Protein AF-A0A821L9W2-F1 (afdb_monomer)

Secondary structure (DSSP, 8-state):
-HHHHHHHHHHHHHHHHHHHGGG----SS----SEEEEEEEE----TT-TTTHHHHHHHHHHHHHHHHHHHTT-EETTEEEEEEEEEESS-HHHHHHHHHHHH-

Sequence (104 aa):
MQNLVCLQLVLFSILWILKAEKTVGLDWPVTSASVKLLGIFHQQTDVESKNDMGALHCLSMFRAAILLSQQYNIKLQEEFLGYDEIITDHDVMATVDHTCTKVS

Foldseek 3Di:
DVVVVVVVVVVVVVVVVVVVVCVLPDPPPDPDWPAEDEAEFEQAPPPPDPPRVVRVVVVVVVQVVLRVCSSVCPDDPSIRYHYDYDYHHPDPPVVVVVVVVVVD

Structure (mmCIF, N/CA/C/O backbone):
data_AF-A0A821L9W2-F1
#
_entry.id   AF-A0A821L9W2-F1
#
loop_
_atom_site.group_PDB
_atom_site.id
_atom_site.type_symbol
_atom_site.label_atom_id
_atom_site.label_alt_id
_atom_site.label_comp_id
_atom_site.label_asym_id
_atom_site.label_entity_id
_atom_site.label_seq_id
_atom_site.pdbx_PDB_ins_code
_atom_site.Cartn_x
_atom_site.Cartn_y
_atom_site.Cartn_z
_atom_site.occupancy
_atom_site.B_iso_or_equiv
_atom_site.auth_seq_id
_atom_site.auth_comp_id
_atom_site.auth_asym_id
_atom_site.auth_atom_id
_atom_site.pdbx_PDB_model_num
ATOM 1 N N . MET A 1 1 ? -1.665 8.353 58.306 1.00 59.25 1 MET A N 1
ATOM 2 C CA . MET A 1 1 ? -2.689 7.856 57.354 1.00 59.25 1 MET A CA 1
ATOM 3 C C . MET A 1 1 ? -2.658 8.564 55.992 1.00 59.25 1 MET A C 1
ATOM 5 O O . MET A 1 1 ? -2.912 7.895 55.003 1.00 59.25 1 MET A O 1
ATOM 9 N N . GLN A 1 2 ? -2.275 9.847 55.887 1.00 64.06 2 GLN A N 1
ATOM 10 C CA . GLN A 1 2 ? -2.173 10.568 54.597 1.00 64.06 2 GLN A CA 1
ATOM 11 C C . GLN A 1 2 ? -1.202 9.956 53.567 1.00 64.06 2 GLN A C 1
ATOM 13 O O . GLN A 1 2 ? -1.513 9.939 52.379 1.00 64.06 2 GLN A O 1
ATOM 18 N N . ASN A 1 3 ? -0.072 9.387 54.001 1.00 67.50 3 ASN A N 1
ATOM 19 C CA . ASN A 1 3 ? 0.921 8.818 53.076 1.00 67.50 3 ASN A CA 1
ATOM 20 C C . ASN A 1 3 ? 0.421 7.576 52.312 1.00 67.50 3 ASN A C 1
ATOM 22 O O . ASN A 1 3 ? 0.861 7.339 51.191 1.00 67.50 3 ASN A O 1
ATOM 26 N N . LEU A 1 4 ? -0.523 6.811 52.878 1.00 75.06 4 LEU A N 1
ATOM 27 C CA . LEU A 1 4 ? -1.091 5.631 52.211 1.00 75.06 4 LEU A CA 1
ATOM 28 C C . LEU A 1 4 ? -2.077 6.013 51.097 1.00 75.06 4 LEU A C 1
ATOM 30 O O . LEU A 1 4 ? -2.099 5.373 50.050 1.00 75.06 4 LEU A O 1
ATOM 34 N N . VAL A 1 5 ? -2.856 7.079 51.309 1.00 81.19 5 VAL A N 1
ATOM 35 C CA . VAL A 1 5 ? -3.827 7.588 50.326 1.00 81.19 5 VAL A CA 1
ATOM 36 C C . VAL A 1 5 ? -3.102 8.166 49.110 1.00 81.19 5 VAL A C 1
ATOM 38 O O . VAL A 1 5 ? -3.496 7.920 47.974 1.00 81.19 5 VAL A O 1
ATOM 41 N N . CYS A 1 6 ? -1.992 8.874 49.339 1.00 77.75 6 CYS A N 1
ATOM 42 C CA . CYS A 1 6 ? -1.176 9.424 48.259 1.00 77.75 6 CYS A CA 1
ATOM 43 C C . CYS A 1 6 ? -0.549 8.310 47.401 1.00 77.75 6 CYS A C 1
ATOM 45 O O . CYS A 1 6 ? -0.616 8.359 46.175 1.00 77.75 6 CYS A O 1
ATOM 47 N N . LEU A 1 7 ? -0.028 7.252 48.037 1.00 81.31 7 LEU A N 1
ATOM 48 C CA . LEU A 1 7 ? 0.528 6.092 47.334 1.00 81.31 7 LEU A CA 1
ATOM 49 C C . LEU A 1 7 ? -0.529 5.376 46.476 1.00 81.31 7 LEU A C 1
ATOM 51 O O . LEU A 1 7 ? -0.243 4.998 45.342 1.00 81.31 7 LEU A O 1
ATOM 55 N N . GLN A 1 8 ? -1.759 5.234 46.982 1.00 83.75 8 GLN A N 1
ATOM 56 C CA . GLN A 1 8 ? -2.866 4.661 46.212 1.00 83.75 8 GLN A CA 1
ATOM 57 C C . GLN A 1 8 ? -3.220 5.515 44.989 1.00 83.75 8 GLN A C 1
ATOM 59 O O . GLN A 1 8 ? -3.357 4.969 43.898 1.00 83.75 8 GLN A O 1
ATOM 64 N N . LEU A 1 9 ? -3.312 6.840 45.130 1.00 83.56 9 LEU A N 1
ATOM 65 C CA . LEU A 1 9 ? -3.622 7.740 44.011 1.00 83.56 9 LEU A CA 1
ATOM 66 C C . LEU A 1 9 ? -2.542 7.707 42.922 1.00 83.56 9 LEU A C 1
ATOM 68 O O . LEU A 1 9 ? -2.866 7.665 41.733 1.00 83.56 9 LEU A O 1
ATOM 72 N N . VAL A 1 10 ? -1.267 7.661 43.314 1.00 86.44 10 VAL A N 1
ATOM 73 C CA . VAL A 1 10 ? -0.144 7.537 42.374 1.00 86.44 10 VAL A CA 1
ATOM 74 C C . VAL A 1 10 ? -0.207 6.202 41.631 1.00 86.44 10 VAL A C 1
ATOM 76 O O . VAL A 1 10 ? -0.113 6.182 40.406 1.00 86.44 10 VAL A O 1
ATOM 79 N N . LEU A 1 11 ? -0.450 5.094 42.338 1.00 86.00 11 LEU A N 1
ATOM 80 C CA . LEU A 1 11 ? -0.587 3.772 41.720 1.00 86.00 11 LEU A CA 1
ATOM 81 C C . LEU A 1 11 ? -1.771 3.704 40.748 1.00 86.00 11 LEU A C 1
ATOM 83 O O . LEU A 1 11 ? -1.624 3.168 39.652 1.00 86.00 11 LEU A O 1
ATOM 87 N N . PHE A 1 12 ? -2.920 4.287 41.103 1.00 84.00 12 PHE A N 1
ATOM 88 C CA . PHE A 1 12 ? -4.078 4.367 40.208 1.00 84.00 12 PHE A CA 1
ATOM 89 C C . PHE A 1 12 ? -3.788 5.191 38.954 1.00 84.00 12 PHE A C 1
ATOM 91 O O . PHE A 1 12 ? -4.189 4.787 37.865 1.00 84.00 12 PHE A O 1
ATOM 98 N N . SER A 1 13 ? -3.059 6.299 39.097 1.00 80.31 13 SER A N 1
ATOM 99 C CA . SER A 1 13 ? -2.662 7.158 37.977 1.00 80.31 13 SER A CA 1
ATOM 100 C C . SER A 1 13 ? -1.716 6.423 37.024 1.00 80.31 13 SER A C 1
ATOM 102 O O . SER A 1 13 ? -1.931 6.430 35.816 1.00 80.31 13 SER A O 1
ATOM 104 N N . ILE A 1 14 ? -0.719 5.712 37.564 1.00 82.31 14 ILE A N 1
ATOM 105 C CA . ILE A 1 14 ? 0.223 4.898 36.780 1.00 82.31 14 ILE A CA 1
ATOM 106 C C . ILE A 1 14 ? -0.511 3.760 36.060 1.00 82.31 14 ILE A C 1
ATOM 108 O O . ILE A 1 14 ? -0.305 3.556 34.867 1.00 82.31 14 ILE A O 1
ATOM 112 N N . LEU A 1 15 ? -1.412 3.049 36.744 1.00 80.12 15 LEU A N 1
ATOM 113 C CA . LEU A 1 15 ? -2.217 1.983 36.137 1.00 80.12 15 LEU A CA 1
ATOM 114 C C . LEU A 1 15 ? -3.145 2.508 35.034 1.00 80.12 15 LEU A C 1
ATOM 116 O O . LEU A 1 15 ? -3.344 1.823 34.033 1.00 80.12 15 LEU A O 1
ATOM 120 N N . TRP A 1 16 ? -3.693 3.715 35.191 1.00 76.25 16 TRP A N 1
ATOM 121 C CA . TRP A 1 16 ? -4.495 4.372 34.158 1.00 76.25 16 TRP A CA 1
ATOM 122 C C . TRP A 1 16 ? -3.667 4.721 32.921 1.00 76.25 16 TRP A C 1
ATOM 124 O O . TRP A 1 16 ? -4.106 4.437 31.810 1.00 76.25 16 TRP A O 1
ATOM 134 N N . ILE A 1 17 ? -2.459 5.263 33.103 1.00 72.06 17 ILE A N 1
ATOM 135 C CA . ILE A 1 17 ? -1.541 5.601 32.003 1.00 72.06 17 ILE A CA 1
ATOM 136 C C . ILE A 1 17 ? -1.104 4.331 31.256 1.00 72.06 17 ILE A C 1
ATOM 138 O O . ILE A 1 17 ? -1.220 4.268 30.035 1.00 72.06 17 ILE A O 1
ATOM 142 N N . LEU A 1 18 ? -0.714 3.277 31.984 1.00 68.00 18 LEU A N 1
ATOM 143 C CA . LEU A 1 18 ? -0.334 1.983 31.396 1.00 68.00 18 LEU A CA 1
ATOM 144 C C . LEU A 1 18 ? -1.499 1.293 30.666 1.00 68.00 18 LEU A C 1
ATOM 146 O O . LEU A 1 18 ? -1.288 0.532 29.723 1.00 68.00 18 LEU A O 1
ATOM 150 N N . LYS A 1 19 ? -2.744 1.532 31.096 1.00 65.12 19 LYS A N 1
ATOM 151 C CA . LYS A 1 19 ? -3.941 0.996 30.433 1.00 65.12 19 LYS A CA 1
ATOM 152 C C . LYS A 1 19 ? -4.350 1.829 29.216 1.00 65.12 19 LYS A C 1
ATOM 154 O O . LYS A 1 19 ? -4.832 1.254 28.244 1.00 65.12 19 LYS A O 1
ATOM 159 N N . ALA A 1 20 ? -4.130 3.142 29.249 1.00 61.06 20 ALA A N 1
ATOM 160 C CA . ALA A 1 20 ? -4.390 4.038 28.126 1.00 61.06 20 ALA A CA 1
ATOM 161 C C . ALA A 1 20 ? -3.458 3.749 26.937 1.00 61.06 20 ALA A C 1
ATOM 163 O O . ALA A 1 20 ? -3.902 3.786 25.792 1.00 61.06 20 ALA A O 1
ATOM 164 N N . GLU A 1 21 ? -2.209 3.349 27.187 1.00 54.75 21 GLU A N 1
ATOM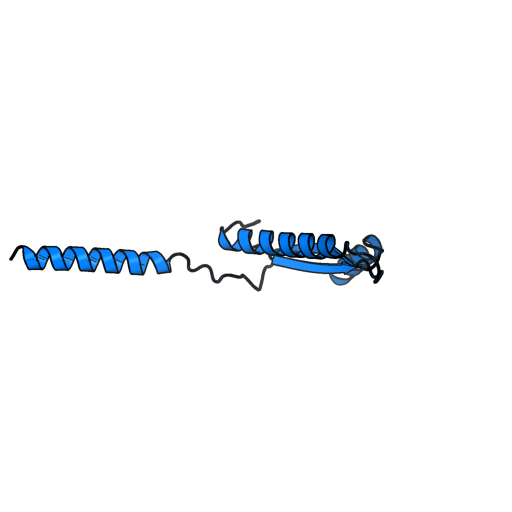 165 C CA . GLU A 1 21 ? -1.255 3.010 26.121 1.00 54.75 21 GLU A CA 1
ATOM 166 C C . GLU A 1 21 ? -1.665 1.760 25.315 1.00 54.75 21 GLU A C 1
ATOM 168 O O . GLU A 1 21 ? -1.341 1.636 24.137 1.00 54.75 21 GLU A O 1
ATOM 173 N N . LYS A 1 22 ? -2.493 0.872 25.889 1.00 50.94 22 LYS A N 1
ATOM 174 C CA . LYS A 1 22 ? -3.083 -0.268 25.162 1.00 50.94 22 LYS A CA 1
ATOM 175 C C . LYS A 1 22 ? -4.236 0.104 24.220 1.00 50.94 22 LYS A C 1
ATOM 177 O O . LYS A 1 22 ? -4.780 -0.785 23.571 1.00 50.94 22 LYS A O 1
ATOM 182 N N . THR A 1 23 ? -4.624 1.378 24.128 1.00 50.69 23 THR A N 1
ATOM 183 C CA . THR A 1 23 ? -5.720 1.828 23.244 1.00 50.69 23 THR A CA 1
ATOM 184 C C . THR A 1 23 ? -5.259 2.434 21.920 1.00 50.69 23 THR A C 1
ATOM 186 O O . THR A 1 23 ? -6.068 3.005 21.198 1.00 50.69 23 THR A O 1
ATOM 189 N N . VAL A 1 24 ? -3.998 2.223 21.538 1.00 51.78 24 VAL A N 1
ATOM 190 C CA . VAL A 1 24 ? -3.569 2.321 20.131 1.00 51.78 24 VAL A CA 1
ATOM 191 C C . VAL A 1 24 ? -3.322 0.913 19.583 1.00 51.78 24 VAL A C 1
ATOM 193 O O . VAL A 1 24 ? -2.322 0.625 18.940 1.00 51.78 24 VAL A O 1
ATOM 196 N N . GLY A 1 25 ? -4.229 -0.010 19.905 1.00 52.88 25 GLY A N 1
ATOM 197 C CA . GLY A 1 25 ? -4.274 -1.350 19.331 1.00 52.88 25 GLY A CA 1
ATOM 198 C C . GLY A 1 25 ? -5.008 -1.323 17.999 1.00 52.88 25 GLY A C 1
ATOM 199 O O . GLY A 1 25 ? -6.095 -1.879 17.884 1.00 52.88 25 GLY A O 1
ATOM 200 N N . LEU A 1 26 ? -4.453 -0.626 17.011 1.00 55.91 26 LEU A N 1
ATOM 201 C CA . LEU A 1 26 ? -4.708 -1.025 15.637 1.00 55.91 26 LEU A CA 1
ATOM 202 C C . LEU A 1 26 ? -3.681 -2.121 15.349 1.00 55.91 26 LEU A C 1
ATOM 204 O O . LEU A 1 26 ? -2.488 -1.866 15.511 1.00 55.91 26 LEU A O 1
ATOM 208 N N . ASP A 1 27 ? -4.121 -3.319 14.960 1.00 69.75 27 ASP A N 1
ATOM 209 C CA . ASP A 1 27 ? -3.226 -4.335 14.396 1.00 69.75 27 ASP A CA 1
ATOM 210 C C . ASP A 1 27 ? -2.660 -3.768 13.083 1.00 69.75 27 ASP A C 1
ATOM 212 O O . ASP A 1 27 ? -3.244 -3.892 12.007 1.00 69.75 27 ASP A O 1
ATOM 216 N N . TRP A 1 28 ? -1.567 -3.018 13.215 1.00 75.88 28 TRP A N 1
ATOM 217 C CA . TRP A 1 28 ? -0.881 -2.308 12.149 1.00 75.88 28 TRP A CA 1
ATOM 218 C C . TRP A 1 28 ? 0.459 -3.000 11.862 1.00 75.88 28 TRP A C 1
ATOM 220 O O . TRP A 1 28 ? 1.199 -3.306 12.802 1.00 75.88 28 TRP A O 1
ATOM 230 N N . PRO A 1 29 ? 0.816 -3.204 10.584 1.00 82.94 29 PRO A N 1
ATOM 231 C CA . PRO A 1 29 ? 0.047 -2.845 9.392 1.00 82.94 29 PRO A CA 1
ATOM 232 C C . PRO A 1 29 ? -1.096 -3.822 9.091 1.00 82.94 29 PRO A C 1
ATOM 234 O O . PRO A 1 29 ? -1.011 -5.018 9.370 1.00 82.94 29 PRO A O 1
ATOM 237 N N . VAL A 1 30 ? -2.146 -3.314 8.444 1.00 84.94 30 VAL A N 1
ATOM 238 C CA . VAL A 1 30 ? -3.250 -4.141 7.945 1.00 84.94 30 VAL A CA 1
ATOM 239 C C . VAL A 1 30 ? -2.780 -4.837 6.670 1.00 84.94 30 VAL A C 1
ATOM 241 O O . VAL A 1 30 ? -2.536 -4.191 5.651 1.00 84.94 30 VAL A O 1
ATOM 244 N N . THR A 1 31 ? -2.632 -6.160 6.732 1.00 78.12 31 THR A N 1
ATOM 245 C CA . THR A 1 31 ? -2.093 -6.982 5.632 1.00 78.12 31 THR A CA 1
ATOM 246 C C . THR A 1 31 ? -3.150 -7.422 4.619 1.00 78.12 31 THR A C 1
ATOM 248 O O . THR A 1 31 ? -2.812 -7.748 3.484 1.00 78.12 31 THR A O 1
ATOM 251 N N . SER A 1 32 ? -4.428 -7.410 5.005 1.00 79.56 32 SER A N 1
ATOM 252 C CA . SER A 1 32 ? -5.557 -7.789 4.155 1.00 79.56 32 SER A CA 1
ATOM 253 C C . SER A 1 32 ? -6.548 -6.635 4.070 1.00 79.56 32 SER A C 1
ATOM 255 O O . SER A 1 32 ? -7.352 -6.432 4.977 1.00 79.56 32 SER A O 1
ATOM 257 N N . ALA A 1 33 ? -6.480 -5.891 2.971 1.00 84.12 33 ALA A N 1
ATOM 258 C CA . ALA A 1 33 ? -7.420 -4.833 2.632 1.00 84.12 33 ALA A CA 1
ATOM 259 C C . ALA A 1 33 ? -8.235 -5.236 1.401 1.00 84.12 33 ALA A C 1
ATOM 261 O O . ALA A 1 33 ? -7.684 -5.738 0.419 1.00 84.12 33 ALA A O 1
ATOM 262 N N . SER A 1 34 ? -9.538 -5.007 1.472 1.00 84.38 34 SER A N 1
ATOM 263 C CA . SER A 1 34 ? -10.513 -5.176 0.388 1.00 84.38 34 SER A CA 1
ATOM 264 C C . SER A 1 34 ? -10.344 -4.121 -0.705 1.00 84.38 34 SER A C 1
ATOM 266 O O . SER A 1 34 ? -10.417 -4.447 -1.888 1.00 84.38 34 SER A O 1
ATOM 268 N N . VAL A 1 35 ? -10.051 -2.874 -0.323 1.00 87.06 35 VAL A N 1
ATOM 269 C CA . VAL A 1 35 ? -9.717 -1.790 -1.251 1.00 87.06 35 VAL A CA 1
ATOM 270 C C . VAL A 1 35 ? -8.207 -1.651 -1.339 1.00 87.06 35 VAL A C 1
ATOM 272 O O . VAL A 1 35 ? -7.534 -1.366 -0.347 1.00 87.06 35 VAL A O 1
ATOM 275 N N . LYS A 1 36 ? -7.667 -1.802 -2.547 1.00 89.75 36 LYS A N 1
ATOM 276 C CA . LYS A 1 36 ? -6.239 -1.644 -2.812 1.00 89.75 36 LYS A CA 1
ATOM 277 C C . LYS A 1 36 ? -5.985 -0.578 -3.860 1.00 89.75 36 LYS A C 1
ATOM 279 O O . LYS A 1 36 ? -6.656 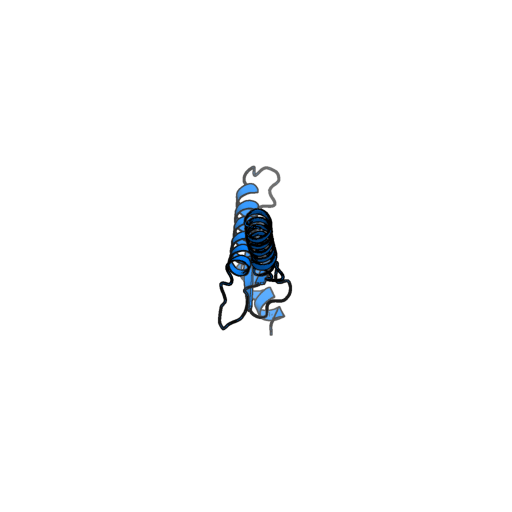-0.531 -4.887 1.00 89.75 36 LYS A O 1
ATOM 284 N N . LEU A 1 37 ? -4.986 0.256 -3.603 1.00 89.44 37 LEU A N 1
ATOM 285 C CA . LEU A 1 37 ? -4.459 1.191 -4.587 1.00 89.44 37 LEU A CA 1
ATOM 286 C C . LEU A 1 37 ? -3.320 0.527 -5.359 1.00 89.44 37 LEU A C 1
ATOM 288 O O . LEU A 1 37 ? -2.422 -0.060 -4.762 1.00 89.44 37 LEU A O 1
ATOM 292 N N . LEU A 1 38 ? -3.358 0.626 -6.685 1.00 88.25 38 LEU A N 1
ATOM 293 C CA . LEU A 1 38 ? -2.297 0.124 -7.548 1.00 88.25 38 LEU A CA 1
ATOM 294 C C . LEU A 1 38 ? -1.294 1.244 -7.832 1.00 88.25 38 LEU A C 1
ATOM 296 O O . LEU A 1 38 ? -1.634 2.233 -8.481 1.00 88.25 38 LEU A O 1
ATOM 300 N N . GLY A 1 39 ? -0.063 1.087 -7.355 1.00 87.06 39 GLY A N 1
ATOM 301 C CA . GLY A 1 39 ? 1.047 1.969 -7.706 1.00 87.06 39 GLY A CA 1
ATOM 302 C C . GLY A 1 39 ? 1.829 1.406 -8.891 1.00 87.06 39 GLY A C 1
ATOM 303 O O . GLY A 1 39 ? 2.337 0.291 -8.813 1.00 87.06 39 GLY A O 1
ATOM 304 N N . ILE A 1 40 ? 1.945 2.165 -9.981 1.00 85.00 40 ILE A N 1
ATOM 305 C CA . ILE A 1 40 ? 2.746 1.768 -11.147 1.00 85.00 40 ILE A CA 1
ATOM 306 C C . ILE A 1 40 ? 3.981 2.656 -11.201 1.00 85.00 40 ILE A C 1
ATOM 308 O O . ILE A 1 40 ? 3.872 3.879 -11.300 1.00 85.00 40 ILE A O 1
ATOM 312 N N . PHE A 1 41 ? 5.150 2.034 -11.125 1.00 83.06 41 PHE A N 1
ATOM 313 C CA . PHE A 1 41 ? 6.435 2.713 -11.057 1.00 83.06 41 PHE A CA 1
ATOM 314 C C . PHE A 1 41 ? 7.308 2.274 -12.219 1.00 83.06 41 PHE A C 1
ATOM 316 O O . PHE A 1 41 ? 7.286 1.119 -12.630 1.00 83.06 41 PHE A O 1
ATOM 323 N N . HIS A 1 42 ? 8.069 3.209 -12.762 1.00 76.94 42 HIS A N 1
ATOM 324 C CA . HIS A 1 42 ? 8.966 2.929 -13.867 1.00 76.94 42 HIS A CA 1
ATOM 325 C C . HIS A 1 42 ? 10.332 2.495 -13.341 1.00 76.94 42 HIS A C 1
ATOM 327 O O . HIS A 1 42 ? 10.891 3.200 -12.503 1.00 76.94 42 HIS A O 1
ATOM 333 N N . GLN A 1 43 ? 10.885 1.397 -13.848 1.00 69.19 43 GLN A N 1
ATOM 334 C CA . GLN A 1 43 ? 12.278 1.032 -13.605 1.00 69.19 43 GLN A CA 1
ATOM 335 C C . GLN A 1 43 ? 13.107 1.393 -14.827 1.00 69.19 43 GLN A C 1
ATOM 337 O O . GLN A 1 43 ? 12.868 0.918 -15.935 1.00 69.19 43 GLN A O 1
ATOM 342 N N . GLN A 1 44 ? 14.079 2.279 -14.622 1.00 61.78 44 GLN A N 1
ATOM 343 C CA . GLN A 1 44 ? 14.994 2.665 -15.680 1.00 61.78 44 GLN A CA 1
ATOM 344 C C . GLN A 1 44 ? 16.148 1.660 -15.690 1.00 61.78 44 GLN A C 1
ATOM 346 O O . GLN A 1 44 ? 16.990 1.653 -14.799 1.00 61.78 44 GLN A O 1
ATOM 351 N N . THR A 1 45 ? 16.157 0.772 -16.680 1.00 56.38 45 THR A N 1
ATOM 352 C CA . THR A 1 45 ? 17.104 -0.350 -16.801 1.00 56.38 45 THR A CA 1
ATOM 353 C C . THR A 1 45 ? 18.502 0.052 -17.288 1.00 56.38 45 THR A C 1
ATOM 355 O O . THR A 1 45 ? 19.405 -0.786 -17.331 1.00 56.38 45 THR A O 1
ATOM 358 N N . ASP A 1 46 ? 18.728 1.332 -17.596 1.00 55.12 46 ASP A N 1
ATOM 359 C CA . ASP A 1 46 ? 20.030 1.823 -18.043 1.00 55.12 46 ASP A CA 1
ATOM 360 C C . ASP A 1 46 ? 20.998 1.994 -16.864 1.00 55.12 46 ASP A C 1
ATOM 362 O O . ASP A 1 46 ? 20.906 2.932 -16.070 1.00 55.12 46 ASP A O 1
ATOM 366 N N . VAL A 1 47 ? 21.987 1.101 -16.807 1.00 52.34 47 VAL A N 1
ATOM 367 C CA . VAL A 1 47 ? 23.052 0.991 -15.788 1.00 52.34 47 VAL A CA 1
ATOM 368 C C . VAL A 1 47 ? 23.890 2.281 -15.618 1.00 52.34 47 VAL A C 1
ATOM 370 O O . VAL A 1 47 ? 24.631 2.421 -14.647 1.00 52.34 47 VAL A O 1
ATOM 373 N N . GLU A 1 48 ? 23.756 3.265 -16.513 1.00 52.38 48 GLU A 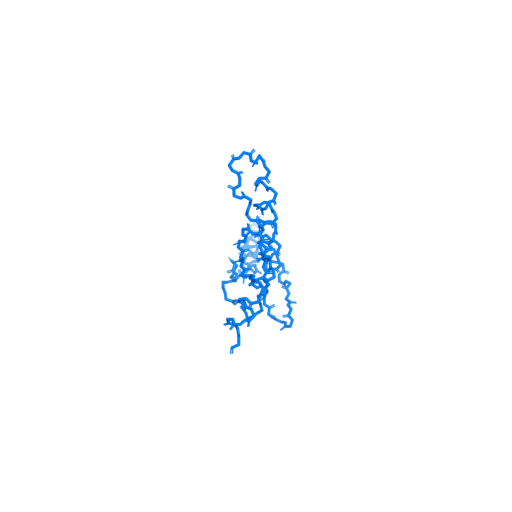N 1
ATOM 374 C CA . GLU A 1 48 ? 24.444 4.567 -16.440 1.00 52.38 48 GLU A CA 1
ATOM 375 C C . GLU A 1 48 ? 23.596 5.706 -15.838 1.00 52.38 48 GLU A C 1
ATOM 377 O O . GLU A 1 48 ? 24.105 6.800 -15.565 1.00 52.38 48 GLU A O 1
ATOM 382 N N . SER A 1 49 ? 22.312 5.468 -15.572 1.00 51.16 49 SER A N 1
ATOM 383 C CA . SER A 1 49 ? 21.407 6.461 -15.002 1.00 51.16 49 SER A CA 1
ATOM 384 C C . SER A 1 49 ? 21.544 6.505 -13.478 1.00 51.16 49 SER A C 1
ATOM 386 O O . SER A 1 49 ? 20.960 5.719 -12.737 1.00 51.16 49 SER A O 1
ATOM 388 N N . LYS A 1 50 ? 22.263 7.508 -12.964 1.00 51.06 50 LYS A N 1
ATOM 389 C CA . LYS A 1 50 ? 22.277 7.871 -11.530 1.00 51.06 50 LYS A CA 1
ATOM 390 C C . LYS A 1 50 ? 20.899 8.305 -10.972 1.00 51.06 50 LYS A C 1
ATOM 392 O O . LYS A 1 50 ? 20.838 8.765 -9.834 1.00 51.06 50 LYS A O 1
ATOM 397 N N . ASN A 1 51 ? 19.809 8.168 -11.735 1.00 52.12 51 ASN A N 1
ATOM 398 C CA . ASN A 1 51 ? 18.475 8.680 -11.407 1.00 52.12 51 ASN A CA 1
ATOM 399 C C . ASN A 1 51 ? 17.466 7.612 -10.945 1.00 52.12 51 ASN A C 1
ATOM 401 O O . ASN A 1 51 ? 16.305 7.944 -10.710 1.00 52.12 51 ASN A O 1
ATOM 405 N N . ASP A 1 52 ? 17.903 6.374 -10.704 1.00 58.12 52 ASP A N 1
ATOM 406 C CA . ASP A 1 52 ? 17.051 5.295 -10.170 1.00 58.12 52 ASP A CA 1
ATOM 407 C C . ASP A 1 52 ? 16.492 5.593 -8.753 1.00 58.12 52 ASP A C 1
ATOM 409 O O . ASP A 1 52 ? 15.510 5.009 -8.293 1.00 58.12 52 ASP A O 1
ATOM 413 N N . MET A 1 53 ? 17.048 6.599 -8.059 1.00 61.03 53 MET A N 1
ATOM 414 C CA . MET A 1 53 ? 16.495 7.087 -6.788 1.00 61.03 53 MET A CA 1
ATOM 415 C C . MET A 1 53 ? 15.080 7.660 -6.924 1.00 61.03 53 MET A C 1
ATOM 417 O O . MET A 1 53 ? 14.320 7.582 -5.963 1.00 61.03 53 MET A O 1
ATOM 421 N N . GLY A 1 54 ? 14.708 8.238 -8.072 1.00 66.44 54 GLY A N 1
ATOM 422 C CA . GLY A 1 54 ? 13.395 8.868 -8.248 1.00 66.44 54 GLY A CA 1
ATOM 423 C C . GLY A 1 54 ? 12.252 7.857 -8.164 1.00 66.44 54 GLY A C 1
ATOM 424 O O . GLY A 1 54 ? 11.305 8.050 -7.402 1.00 66.44 54 GLY A O 1
ATOM 425 N N . ALA A 1 55 ? 12.380 6.739 -8.880 1.00 74.12 55 ALA A N 1
ATOM 426 C CA . ALA A 1 55 ? 11.385 5.671 -8.883 1.00 74.12 55 ALA A CA 1
ATOM 427 C C . ALA A 1 55 ? 11.274 4.990 -7.512 1.00 74.12 55 ALA A C 1
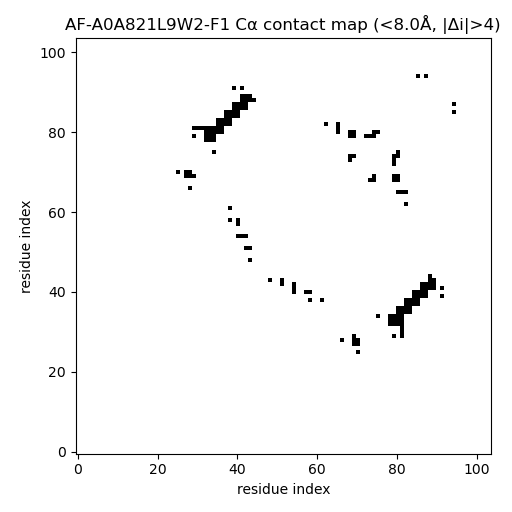ATOM 429 O O . ALA A 1 55 ? 10.171 4.835 -6.983 1.00 74.12 55 ALA A O 1
ATOM 430 N N . LEU A 1 56 ? 12.415 4.668 -6.890 1.00 79.75 56 LEU A N 1
ATOM 431 C CA . LEU A 1 56 ? 12.457 4.067 -5.556 1.00 79.75 56 LEU A CA 1
ATOM 432 C C . LEU A 1 56 ? 11.890 5.004 -4.479 1.00 79.75 56 LEU A C 1
ATOM 434 O O . LEU A 1 56 ? 11.192 4.555 -3.564 1.00 79.75 56 LEU A O 1
ATOM 438 N N . HIS A 1 57 ? 12.164 6.306 -4.581 1.00 84.62 57 HIS A N 1
ATOM 439 C CA . HIS A 1 57 ? 11.617 7.310 -3.674 1.00 84.62 57 HIS A CA 1
ATOM 440 C C . HIS A 1 57 ? 10.097 7.403 -3.806 1.00 84.62 57 HIS A C 1
ATOM 442 O O . HIS A 1 57 ? 9.398 7.318 -2.798 1.00 84.62 57 HIS A O 1
ATOM 448 N N . CYS A 1 58 ? 9.573 7.495 -5.031 1.00 85.69 58 CYS A N 1
ATOM 449 C CA . CYS A 1 58 ? 8.133 7.513 -5.280 1.00 85.69 58 CYS A CA 1
ATOM 450 C C . CYS A 1 58 ? 7.442 6.239 -4.776 1.00 85.69 58 CYS A C 1
ATOM 452 O O . CYS A 1 58 ? 6.410 6.338 -4.113 1.00 85.69 58 CYS A O 1
ATOM 454 N N . LEU A 1 59 ? 8.034 5.063 -5.012 1.00 88.69 59 LEU A N 1
ATOM 455 C CA . LEU A 1 59 ? 7.540 3.787 -4.489 1.00 88.69 59 LEU A CA 1
ATOM 456 C C . LEU A 1 59 ? 7.481 3.797 -2.9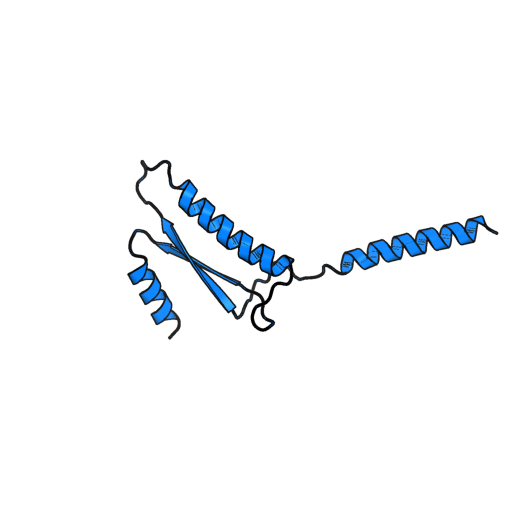57 1.00 88.69 59 LEU A C 1
ATOM 458 O O . LEU A 1 59 ? 6.471 3.439 -2.352 1.00 88.69 59 LEU A O 1
ATOM 462 N N . SER A 1 60 ? 8.554 4.260 -2.319 1.00 89.62 60 SER A N 1
ATOM 463 C CA . SER A 1 60 ? 8.643 4.334 -0.860 1.00 89.62 60 SER A CA 1
ATOM 464 C C . SER A 1 60 ? 7.624 5.315 -0.276 1.00 89.62 60 SER A C 1
ATOM 466 O O . SER A 1 60 ? 6.966 4.996 0.712 1.00 89.62 60 SER A O 1
ATOM 468 N N . MET A 1 61 ? 7.447 6.483 -0.901 1.00 93.81 61 MET A N 1
ATOM 469 C CA . MET A 1 61 ? 6.433 7.464 -0.508 1.00 93.81 61 MET A CA 1
ATOM 470 C C . MET A 1 61 ? 5.016 6.918 -0.667 1.00 93.81 61 MET A C 1
ATOM 472 O O . MET A 1 61 ? 4.187 7.123 0.216 1.00 93.81 61 MET A O 1
ATOM 476 N N . PHE A 1 62 ? 4.744 6.205 -1.759 1.00 94.06 62 PHE A N 1
ATOM 477 C CA . PHE A 1 62 ? 3.456 5.563 -1.989 1.00 94.06 62 PHE A CA 1
ATOM 478 C C . PHE A 1 62 ? 3.138 4.554 -0.883 1.00 94.06 62 PHE A C 1
ATOM 480 O O . PHE A 1 62 ? 2.112 4.685 -0.218 1.00 94.06 62 PHE A O 1
ATOM 487 N N . ARG A 1 63 ? 4.053 3.620 -0.596 1.00 93.00 63 ARG A N 1
ATOM 488 C CA . ARG A 1 63 ? 3.889 2.659 0.509 1.00 93.00 63 ARG A CA 1
ATOM 489 C C . ARG A 1 63 ? 3.690 3.364 1.850 1.00 93.00 63 ARG A C 1
ATOM 491 O O . ARG A 1 63 ? 2.793 3.003 2.610 1.00 93.00 63 ARG A O 1
ATOM 498 N N . ALA A 1 64 ? 4.502 4.383 2.134 1.00 94.25 64 ALA A N 1
ATOM 499 C CA . ALA A 1 64 ? 4.422 5.144 3.375 1.00 94.25 64 ALA A CA 1
ATOM 500 C C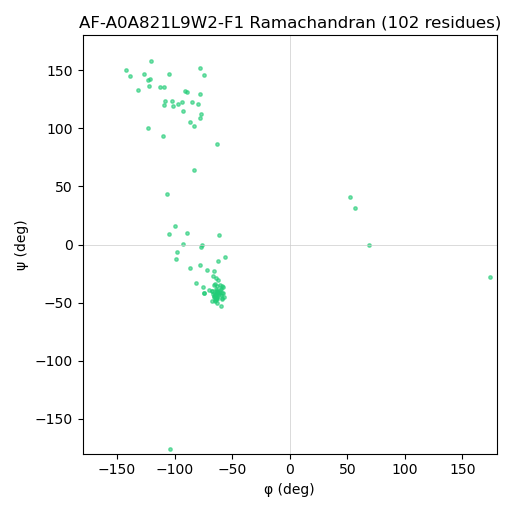 . ALA A 1 64 ? 3.066 5.841 3.536 1.00 94.25 64 ALA A C 1
ATOM 502 O O . ALA A 1 64 ? 2.483 5.778 4.614 1.00 94.25 64 ALA A O 1
ATOM 503 N N . ALA A 1 65 ? 2.527 6.452 2.477 1.00 94.19 65 ALA A N 1
ATOM 504 C CA . ALA A 1 65 ? 1.220 7.103 2.517 1.00 94.19 65 ALA A CA 1
ATOM 505 C C . ALA A 1 65 ? 0.102 6.121 2.899 1.00 94.19 65 ALA A C 1
ATOM 507 O O . ALA A 1 65 ? -0.743 6.445 3.735 1.00 94.19 65 ALA A O 1
ATOM 508 N N . ILE A 1 66 ? 0.128 4.900 2.354 1.00 93.69 66 ILE A N 1
ATOM 509 C CA . ILE A 1 66 ? -0.860 3.865 2.681 1.00 93.69 66 ILE A CA 1
ATOM 510 C C . ILE A 1 66 ? -0.707 3.405 4.130 1.00 93.69 66 ILE A C 1
ATOM 512 O O . ILE A 1 66 ? -1.684 3.403 4.879 1.00 93.69 66 ILE A O 1
ATOM 516 N N . LEU A 1 67 ? 0.513 3.092 4.568 1.00 93.00 67 LEU A N 1
ATOM 517 C CA . LEU A 1 67 ? 0.775 2.673 5.948 1.00 93.00 67 LEU A CA 1
ATOM 518 C C . LEU A 1 67 ? 0.396 3.748 6.974 1.00 93.00 67 LEU A C 1
ATOM 520 O O . LEU A 1 67 ? -0.161 3.418 8.021 1.00 93.00 67 LEU A O 1
ATOM 524 N N . LEU A 1 68 ? 0.652 5.021 6.669 1.00 92.75 68 LEU A N 1
ATOM 525 C CA . LEU A 1 68 ? 0.242 6.145 7.509 1.00 92.75 68 LEU A CA 1
ATOM 526 C C . LEU A 1 68 ? -1.279 6.296 7.525 1.00 92.75 68 LEU A C 1
ATOM 528 O O . LEU A 1 68 ? -1.849 6.535 8.586 1.00 92.75 68 LEU A O 1
ATOM 532 N N . SER A 1 69 ? -1.957 6.108 6.389 1.00 92.00 69 SER A N 1
ATOM 533 C CA . SER A 1 69 ? -3.424 6.136 6.348 1.00 92.00 69 SER A CA 1
ATOM 534 C C . SER A 1 69 ? -4.034 5.093 7.294 1.00 92.00 69 SER A C 1
ATOM 536 O O . SER A 1 69 ? -4.932 5.422 8.068 1.00 92.00 69 SER A O 1
ATOM 538 N N . GLN A 1 70 ? -3.466 3.880 7.331 1.00 91.44 70 GLN A N 1
ATOM 539 C CA . GLN A 1 70 ? -3.852 2.834 8.278 1.00 91.44 70 GLN A CA 1
ATOM 540 C C . GLN A 1 70 ? -3.577 3.266 9.722 1.00 91.44 70 GLN A C 1
ATOM 542 O O . GLN A 1 70 ? -4.481 3.216 10.551 1.00 91.44 70 GLN A O 1
ATOM 547 N N . GLN A 1 71 ? -2.364 3.748 10.014 1.00 90.19 71 GLN A N 1
ATOM 548 C CA . GLN A 1 71 ? -1.963 4.183 11.356 1.00 90.19 71 GLN A CA 1
ATOM 549 C C . GLN A 1 71 ? -2.866 5.296 11.916 1.00 90.19 71 GLN A C 1
ATOM 551 O O . GLN A 1 71 ? -3.169 5.304 13.107 1.00 90.19 71 GLN A O 1
ATOM 556 N N . TYR A 1 72 ? -3.330 6.211 11.062 1.00 90.00 72 TYR A N 1
ATOM 557 C CA . TYR A 1 72 ? -4.238 7.299 11.435 1.00 90.00 72 TYR A CA 1
ATOM 558 C C . TYR A 1 72 ? -5.726 6.938 11.327 1.00 90.00 72 TYR A C 1
ATOM 560 O O . TYR A 1 72 ? -6.577 7.816 11.464 1.00 90.00 72 TYR A O 1
ATOM 568 N N . ASN A 1 73 ? -6.058 5.662 11.109 1.00 89.00 73 ASN A N 1
ATOM 569 C CA . ASN A 1 73 ? -7.431 5.178 10.976 1.00 89.00 73 ASN A CA 1
ATOM 570 C C . ASN A 1 73 ? -8.232 5.878 9.854 1.00 89.00 73 ASN A C 1
ATOM 572 O O . ASN A 1 73 ? -9.449 6.046 9.951 1.00 89.00 73 ASN A O 1
ATOM 576 N N . ILE A 1 74 ? -7.548 6.297 8.785 1.00 88.94 74 ILE A N 1
ATOM 577 C CA . ILE A 1 74 ? -8.161 6.862 7.583 1.00 88.94 74 ILE A CA 1
ATOM 578 C C . ILE A 1 74 ? -8.688 5.702 6.742 1.00 88.94 74 ILE A C 1
ATOM 580 O O . ILE A 1 74 ? -7.940 4.813 6.335 1.00 88.94 74 ILE A O 1
ATOM 584 N N . LYS A 1 75 ? -9.995 5.721 6.490 1.00 89.12 75 LYS A N 1
ATOM 585 C CA . LYS A 1 75 ? -10.723 4.639 5.828 1.00 89.12 75 LYS A CA 1
ATOM 586 C C . LYS A 1 75 ? -11.512 5.166 4.644 1.00 89.12 75 LYS A C 1
ATOM 588 O O . LYS A 1 75 ? -12.041 6.277 4.693 1.00 89.12 75 LYS A O 1
ATOM 593 N N . LEU A 1 76 ? -11.639 4.342 3.614 1.00 86.81 76 LEU A N 1
ATOM 594 C CA . LEU A 1 76 ? -12.563 4.565 2.511 1.00 86.81 76 LEU A CA 1
ATOM 595 C C . LEU A 1 76 ? -13.693 3.548 2.652 1.00 86.81 76 LEU A C 1
ATOM 597 O O . LEU A 1 76 ? -13.423 2.359 2.728 1.00 86.81 76 LEU A O 1
ATOM 601 N N . GLN A 1 77 ? -14.945 4.011 2.719 1.00 88.00 77 GLN A N 1
ATOM 602 C CA . GLN A 1 77 ? -16.109 3.126 2.897 1.00 88.00 77 GLN A CA 1
ATOM 603 C C . GLN A 1 77 ? -15.967 2.171 4.104 1.00 88.00 77 GLN A C 1
ATOM 605 O O . GLN A 1 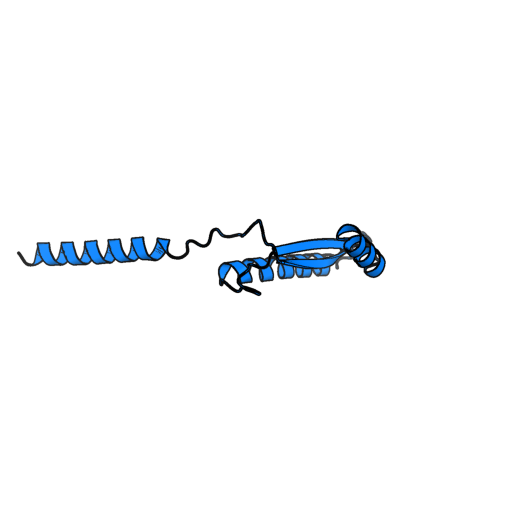77 ? -16.316 1.005 4.020 1.00 88.00 77 GLN A O 1
ATOM 610 N N . GLU A 1 78 ? -15.439 2.676 5.227 1.00 87.94 78 GLU A N 1
ATOM 611 C CA . GLU A 1 78 ? -15.167 1.916 6.469 1.00 87.94 78 GLU A CA 1
ATOM 612 C C . GLU A 1 78 ? -14.035 0.875 6.392 1.00 87.94 78 GLU A C 1
ATOM 614 O O . GLU A 1 78 ? -13.656 0.288 7.415 1.00 87.94 78 GLU A O 1
ATOM 619 N N . GLU A 1 79 ? -13.409 0.733 5.227 1.00 89.12 79 GLU A N 1
ATOM 620 C CA . GLU A 1 79 ? -12.341 -0.221 4.965 1.00 89.12 79 GLU A CA 1
ATOM 621 C C . GLU A 1 79 ? -10.971 0.470 4.910 1.00 89.12 79 GLU A C 1
ATOM 623 O O . GLU A 1 79 ? -10.831 1.636 4.522 1.00 89.12 79 GLU A O 1
ATOM 628 N N . PHE A 1 80 ? -9.937 -0.249 5.349 1.00 91.19 80 PHE A N 1
ATOM 629 C CA . PHE A 1 80 ? -8.562 0.227 5.242 1.00 91.19 80 PHE A CA 1
ATOM 630 C C . PHE A 1 80 ? -8.070 0.133 3.805 1.00 91.19 80 PHE A C 1
ATOM 632 O O . PHE A 1 80 ? -8.394 -0.811 3.090 1.00 91.19 80 PHE A O 1
ATOM 639 N N . LEU A 1 81 ? -7.228 1.088 3.416 1.00 91.31 81 LEU A N 1
ATOM 640 C CA . LEU A 1 81 ? -6.532 1.036 2.140 1.00 91.31 81 LEU A CA 1
ATOM 641 C C . LEU A 1 81 ? -5.349 0.070 2.239 1.00 91.31 81 LEU A C 1
ATOM 643 O O . LEU A 1 81 ? -4.518 0.165 3.145 1.00 91.31 81 LEU A O 1
ATOM 647 N N . GLY A 1 82 ? -5.270 -0.850 1.287 1.00 91.50 82 GLY A N 1
ATOM 648 C CA . GLY A 1 82 ? -4.065 -1.604 0.971 1.00 91.50 82 GLY A CA 1
ATOM 649 C C . GLY A 1 82 ? -3.410 -1.077 -0.295 1.00 91.50 82 GLY A C 1
ATOM 650 O O . GLY A 1 82 ? -3.868 -0.107 -0.906 1.00 91.50 82 GLY A O 1
ATOM 651 N N . TYR A 1 83 ? -2.345 -1.747 -0.710 1.00 91.00 83 TYR A N 1
ATOM 652 C CA . TYR A 1 83 ? -1.699 -1.452 -1.975 1.00 91.00 83 TYR A CA 1
ATOM 653 C C . TYR A 1 83 ? -1.216 -2.715 -2.668 1.00 91.00 83 TYR A C 1
ATOM 655 O O . TYR A 1 83 ? -0.858 -3.691 -2.012 1.00 91.00 83 TYR A O 1
ATOM 663 N N . ASP A 1 84 ? -1.197 -2.644 -3.991 1.00 89.00 84 ASP A N 1
ATOM 664 C CA . ASP A 1 84 ? -0.398 -3.498 -4.854 1.00 89.00 84 ASP A CA 1
ATOM 665 C C . ASP A 1 84 ? 0.530 -2.579 -5.665 1.00 89.00 84 ASP A C 1
ATOM 667 O O . ASP A 1 84 ? 0.281 -1.378 -5.819 1.00 89.00 84 ASP A O 1
ATOM 671 N N . GLU A 1 85 ? 1.625 -3.121 -6.172 1.00 87.50 85 GLU A N 1
ATOM 672 C CA . GLU A 1 85 ? 2.617 -2.348 -6.910 1.00 87.50 85 GLU A CA 1
ATOM 673 C C . GLU A 1 85 ? 3.111 -3.122 -8.123 1.00 87.50 85 GLU A C 1
ATOM 675 O O . GLU A 1 85 ? 3.240 -4.348 -8.088 1.00 87.50 85 GLU A O 1
ATOM 680 N N . ILE A 1 86 ? 3.385 -2.394 -9.201 1.00 83.69 86 ILE A N 1
ATOM 681 C CA . ILE A 1 86 ? 4.002 -2.949 -10.397 1.00 83.69 86 ILE A CA 1
ATOM 682 C C . ILE A 1 86 ? 5.142 -2.041 -10.818 1.00 83.69 86 ILE A C 1
ATOM 684 O O . ILE A 1 86 ? 4.999 -0.821 -10.894 1.00 83.69 86 ILE A O 1
ATOM 688 N N . ILE A 1 87 ? 6.273 -2.671 -11.100 1.00 80.69 87 ILE A N 1
ATOM 689 C CA . ILE A 1 87 ? 7.447 -2.025 -11.655 1.00 80.69 87 ILE A CA 1
ATOM 690 C C . ILE A 1 87 ? 7.477 -2.364 -13.149 1.00 80.69 87 ILE A C 1
ATOM 692 O O . ILE A 1 87 ? 7.397 -3.538 -13.508 1.00 80.69 87 ILE A O 1
ATOM 696 N N . THR A 1 88 ? 7.497 -1.345 -14.008 1.00 75.94 88 THR A N 1
ATOM 697 C CA . THR A 1 88 ? 7.430 -1.492 -15.469 1.00 75.94 88 THR A CA 1
ATOM 698 C C . THR A 1 88 ? 8.615 -0.837 -16.156 1.00 75.94 88 THR A C 1
ATOM 700 O O . THR A 1 88 ? 9.052 0.252 -15.784 1.00 75.94 88 THR A O 1
ATOM 703 N N . ASP A 1 89 ? 9.092 -1.497 -17.204 1.00 69.25 89 ASP A N 1
ATOM 704 C CA . ASP A 1 89 ? 10.332 -1.142 -17.872 1.00 69.25 89 ASP A CA 1
ATOM 705 C C . ASP A 1 89 ? 10.143 -0.203 -19.053 1.00 69.25 89 ASP A C 1
ATOM 707 O O . ASP A 1 89 ? 11.163 0.073 -19.641 1.00 69.25 89 ASP A O 1
ATOM 711 N N . HIS A 1 90 ? 8.930 0.258 -19.429 1.00 62.41 90 HIS A N 1
ATOM 712 C CA . HIS A 1 90 ? 8.670 1.413 -20.334 1.00 62.41 90 HIS A CA 1
ATOM 713 C C . HIS A 1 90 ? 7.173 1.597 -20.691 1.00 62.41 90 HIS A C 1
ATOM 715 O O . HIS A 1 90 ? 6.756 2.731 -20.933 1.00 62.41 90 HIS A O 1
ATOM 721 N N . ASP A 1 91 ? 6.349 0.538 -20.697 1.00 69.56 91 ASP A N 1
ATOM 722 C CA . ASP A 1 91 ? 4.943 0.609 -21.142 1.00 69.56 91 ASP A CA 1
ATOM 723 C C . ASP A 1 91 ? 3.939 0.461 -19.986 1.00 69.56 91 ASP A C 1
ATOM 725 O O . ASP A 1 91 ? 3.513 -0.631 -19.587 1.00 69.56 91 ASP A O 1
ATOM 729 N N . VAL A 1 92 ? 3.539 1.612 -19.448 1.00 68.06 92 VAL A N 1
ATOM 730 C CA . VAL A 1 92 ? 2.530 1.721 -18.388 1.00 68.06 92 VAL A CA 1
ATOM 731 C C . VAL A 1 92 ? 1.157 1.247 -18.876 1.00 68.06 92 VAL A C 1
ATOM 733 O O . VAL A 1 92 ? 0.424 0.643 -18.099 1.00 68.06 92 VAL A O 1
ATOM 736 N N . MET A 1 93 ? 0.804 1.463 -20.148 1.00 67.25 93 MET A N 1
ATOM 737 C CA . MET A 1 93 ? -0.526 1.123 -20.670 1.00 67.25 93 MET A CA 1
ATOM 738 C C . MET A 1 93 ? -0.689 -0.381 -20.863 1.00 67.25 93 MET A C 1
ATOM 740 O O . MET A 1 93 ? -1.709 -0.926 -20.449 1.00 67.25 93 MET A O 1
ATOM 744 N N . ALA A 1 94 ? 0.333 -1.068 -21.377 1.00 63.88 94 ALA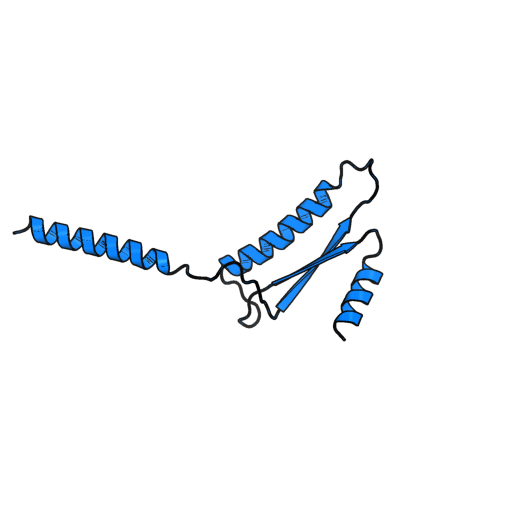 A N 1
ATOM 745 C CA . ALA A 1 94 ? 0.346 -2.531 -21.414 1.00 63.88 94 ALA A CA 1
ATOM 746 C C . ALA A 1 94 ? 0.256 -3.128 -20.000 1.00 63.88 94 ALA A C 1
ATOM 748 O O . ALA A 1 94 ? -0.445 -4.109 -19.764 1.00 63.88 94 ALA A O 1
ATOM 749 N N . THR A 1 95 ? 0.922 -2.500 -19.029 1.00 66.94 95 THR A N 1
ATOM 750 C CA . THR A 1 95 ? 0.903 -2.938 -17.627 1.00 66.94 95 THR A CA 1
ATOM 751 C C . THR A 1 95 ? -0.484 -2.777 -16.991 1.00 66.94 95 THR A C 1
ATOM 753 O O . THR A 1 95 ? -0.962 -3.679 -16.298 1.00 66.94 95 THR A O 1
ATOM 756 N N . VAL A 1 96 ? -1.159 -1.652 -17.246 1.00 71.62 96 VAL A N 1
ATOM 757 C CA . VAL A 1 96 ? -2.542 -1.418 -16.801 1.00 71.62 96 VAL A CA 1
ATOM 758 C C . VAL A 1 96 ? -3.492 -2.416 -17.455 1.00 71.62 96 VAL A C 1
ATOM 760 O O . VAL A 1 96 ? -4.277 -3.037 -16.744 1.00 71.62 96 VAL A O 1
ATOM 763 N N . ASP A 1 97 ? -3.386 -2.625 -18.769 1.00 68.38 97 ASP A N 1
ATOM 764 C CA . ASP A 1 97 ? -4.237 -3.559 -19.514 1.00 68.38 97 ASP A CA 1
ATOM 765 C C . ASP A 1 97 ? -4.116 -4.991 -18.972 1.00 68.38 97 ASP A C 1
ATOM 767 O O . ASP A 1 97 ? -5.123 -5.628 -18.653 1.00 68.38 97 ASP A O 1
ATOM 771 N N . HIS A 1 98 ? -2.884 -5.453 -18.726 1.00 60.91 98 HIS A N 1
ATOM 772 C CA . HIS A 1 98 ? -2.609 -6.738 -18.077 1.00 60.91 98 HIS A CA 1
ATOM 773 C C . HIS A 1 98 ? -3.181 -6.838 -16.661 1.00 60.91 98 HIS A C 1
ATOM 775 O O . HIS A 1 98 ? -3.607 -7.912 -16.233 1.00 60.91 98 HIS A O 1
ATOM 781 N N . THR A 1 99 ? -3.190 -5.736 -15.914 1.00 64.62 99 THR A N 1
ATOM 782 C CA . THR A 1 99 ? -3.742 -5.737 -14.557 1.00 64.62 99 THR A CA 1
ATOM 783 C C . THR A 1 99 ? -5.266 -5.770 -14.594 1.00 64.62 99 THR A C 1
ATOM 785 O O . THR A 1 99 ? -5.871 -6.545 -13.861 1.00 64.62 99 THR A O 1
ATOM 788 N N . CYS A 1 100 ? -5.895 -5.009 -15.491 1.00 66.62 100 CYS A N 1
ATOM 789 C CA . CYS A 1 100 ? -7.344 -5.006 -15.678 1.00 66.62 100 CYS A CA 1
ATOM 790 C C . CYS A 1 100 ? -7.874 -6.362 -16.168 1.00 66.62 100 CYS A C 1
ATOM 792 O O . CYS A 1 100 ? -8.887 -6.827 -15.653 1.00 66.62 100 CYS A O 1
ATOM 794 N N . THR A 1 101 ? -7.172 -7.037 -17.082 1.00 60.09 101 THR A N 1
ATOM 795 C CA . THR A 1 101 ? -7.545 -8.392 -17.541 1.00 60.09 101 THR A CA 1
ATOM 796 C C . THR A 1 101 ? -7.304 -9.485 -16.502 1.00 60.09 101 THR A C 1
ATOM 798 O O . THR A 1 101 ? -7.934 -10.534 -16.565 1.00 60.09 101 THR A O 1
ATOM 801 N N . LYS A 1 102 ? -6.424 -9.272 -15.519 1.00 56.00 102 LYS A N 1
ATOM 802 C CA . LYS A 1 102 ? -6.213 -10.223 -14.414 1.00 56.00 102 LYS A CA 1
ATOM 803 C C . LYS A 1 102 ? -7.306 -10.150 -13.337 1.00 56.00 102 LYS A C 1
ATOM 805 O O . LYS A 1 102 ? -7.411 -11.061 -12.520 1.00 56.00 102 LYS A O 1
ATOM 810 N N . VAL A 1 103 ? -8.074 -9.060 -13.309 1.00 54.06 103 VAL A N 1
ATOM 811 C CA . VAL A 1 103 ? -9.143 -8.803 -12.327 1.00 54.06 103 VAL A CA 1
ATO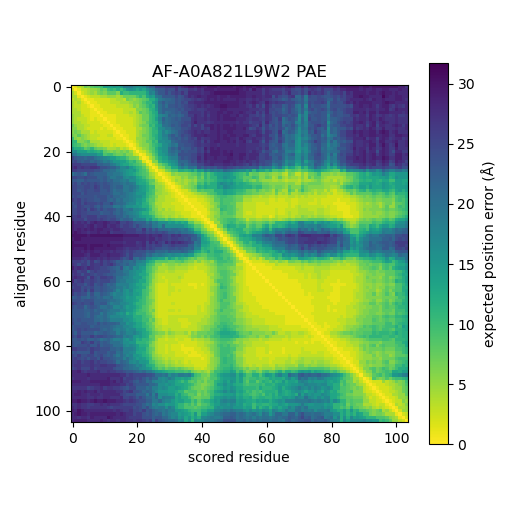M 812 C C . VAL A 1 103 ? -10.538 -9.143 -12.891 1.00 54.06 103 VAL A C 1
ATOM 814 O O . VAL A 1 103 ? -11.490 -9.226 -12.117 1.00 54.06 103 VAL A O 1
ATOM 817 N N . SER A 1 104 ? -10.662 -9.370 -14.207 1.00 47.03 104 SER A N 1
ATOM 818 C CA . SER A 1 104 ? -11.877 -9.888 -14.867 1.00 47.03 104 SER A CA 1
ATOM 819 C C . SER A 1 104 ? -11.962 -11.409 -14.814 1.00 47.03 104 SER A C 1
ATOM 821 O O . SER A 1 104 ? -13.067 -11.925 -14.544 1.00 47.03 104 SER A O 1
#

Radius of gyration: 23.4 Å; Cα contacts (8 Å, |Δi|>4): 89; chains: 1; bounding box: 41×21×79 Å

Mean predicted aligned error: 13.86 Å

pLDDT: mean 75.75, std 13.86, range [47.03, 94.25]

Nearest PDB structures (foldseek):
  2jax-assembly1_A-2  TM=4.297E-01  e=3.987E+00  Mycobacterium tuberculosis H37Rv
  3cis-assembly3_F  TM=4.131E-01  e=5.565E+00  Mycobacterium tuberculosis
  3cis-assembly4_H  TM=4.498E-01  e=7.766E+00  Mycobacterium tuberculosis

Solvent-accessible surface area (backbone atoms only — not comparable to full-atom values): 6368 Å² total; per-residue (Å²): 117,69,71,60,56,53,52,51,53,52,51,53,51,51,54,49,52,64,54,55,66,63,72,72,72,64,80,74,79,70,88,81,42,91,48,61,48,80,47,80,39,63,46,77,84,56,92,82,56,91,59,58,59,58,41,54,47,52,52,50,50,53,54,48,52,41,56,49,32,48,77,69,70,47,57,60,95,88,35,46,58,31,70,48,77,45,78,34,78,81,56,66,67,62,50,50,52,56,50,57,64,71,73,108